Protein AF-A0A7Y3J3X4-F1 (afdb_monomer_lite)

pLDDT: mean 77.95, std 10.87, range [44.31, 89.0]

Foldseek 3Di:
DVLLVVLVVLQVVLVVLVCCVVVPPDPLSVLDLSNLLRHVLSVLQNVQVVCVVVVHAGDPSNVVSLVSSLVSLVVSVVSVVDPPDPDPCVVVSVVRNVSSVVSNCSNVVPVPPD

Sequence (114 aa):
SLATAYVIAAGFVGVVLLALWTLTIHRVAWNNANLLLFNPLAWVLPLSLWRRRRGADPSLAAARVIALQLPAALAAVLVHLLPGTVQQNQPWLLFAIPVWLAIASGLRAGNHST

Secondary structure (DSSP, 8-state):
-HHHHHHHHHHHHHHHHHHHHHH---HHHHT-THHHHS-GGGGGHHHHHHHHHTTPPPPHHHHHHHHHHHHHHHHHHHHHTSTT---TTHHHHHHHHHHHHHHHHHHHTTSS--

Radius of gyration: 15.16 Å; chains: 1; bounding box: 33×24×50 Å

Structure (mmCIF, N/CA/C/O backbone):
data_AF-A0A7Y3J3X4-F1
#
_entry.id   AF-A0A7Y3J3X4-F1
#
loop_
_atom_site.group_PDB
_atom_site.id
_atom_site.type_symbol
_atom_site.label_atom_id
_atom_site.label_alt_id
_atom_site.label_comp_id
_atom_site.label_asym_id
_atom_site.label_entity_id
_atom_site.label_seq_id
_atom_site.pdbx_PDB_ins_code
_atom_site.Cartn_x
_atom_site.Cartn_y
_atom_site.Cartn_z
_atom_site.occupancy
_atom_site.B_iso_or_equiv
_atom_site.auth_seq_id
_atom_site.auth_comp_id
_atom_site.auth_asym_id
_atom_site.auth_atom_id
_atom_site.pdbx_PDB_model_num
ATOM 1 N N . SER A 1 1 ? -3.871 13.199 8.526 1.00 79.88 1 SER A N 1
ATOM 2 C CA . SER A 1 1 ? -2.694 12.481 9.058 1.00 79.88 1 SER A CA 1
ATOM 3 C C . SER A 1 1 ? -1.805 12.066 7.904 1.00 79.88 1 SER A C 1
ATOM 5 O O . SER A 1 1 ? -2.299 11.954 6.783 1.00 79.88 1 SER A O 1
ATOM 7 N N . LEU A 1 2 ? -0.538 11.775 8.192 1.00 83.38 2 LEU A N 1
ATOM 8 C CA . LEU A 1 2 ? 0.432 11.356 7.184 1.00 83.38 2 LEU A CA 1
ATOM 9 C C . LEU A 1 2 ? 0.015 10.059 6.464 1.00 83.38 2 LEU A C 1
ATOM 11 O O . LEU A 1 2 ? 0.062 9.997 5.242 1.00 83.38 2 LEU A O 1
ATOM 15 N N . ALA A 1 3 ? -0.519 9.075 7.199 1.00 81.62 3 ALA A N 1
ATOM 16 C CA . ALA A 1 3 ? -1.011 7.821 6.621 1.00 81.62 3 ALA A CA 1
ATOM 17 C C . ALA A 1 3 ? -2.159 8.029 5.619 1.00 81.62 3 ALA A C 1
ATOM 19 O O . ALA A 1 3 ? -2.164 7.435 4.548 1.00 81.62 3 ALA A O 1
ATOM 20 N N . THR A 1 4 ? -3.130 8.892 5.936 1.00 83.81 4 THR A N 1
ATOM 21 C CA . THR A 1 4 ? -4.248 9.165 5.020 1.00 83.81 4 THR A CA 1
ATOM 22 C C . THR A 1 4 ? -3.762 9.881 3.753 1.00 83.81 4 THR A C 1
ATOM 24 O O . THR A 1 4 ? -4.193 9.519 2.664 1.00 83.81 4 THR A O 1
ATOM 27 N N . ALA A 1 5 ? -2.836 10.840 3.881 1.00 85.50 5 ALA A N 1
ATOM 28 C CA . ALA A 1 5 ? -2.244 11.532 2.734 1.00 85.50 5 ALA A CA 1
ATOM 29 C C . ALA A 1 5 ? -1.448 10.572 1.832 1.00 85.50 5 ALA A C 1
ATOM 31 O O . ALA A 1 5 ? -1.644 10.571 0.619 1.00 85.50 5 ALA A O 1
ATOM 32 N N . TYR A 1 6 ? -0.625 9.703 2.430 1.00 85.31 6 TYR A N 1
ATOM 33 C CA . TYR A 1 6 ? 0.127 8.679 1.704 1.00 85.31 6 TYR A CA 1
ATOM 34 C C . TYR A 1 6 ? -0.790 7.747 0.913 1.00 85.31 6 TYR A C 1
ATOM 36 O O . TYR A 1 6 ? -0.567 7.527 -0.267 1.00 85.31 6 TYR A O 1
ATOM 44 N N . VAL A 1 7 ? -1.846 7.229 1.538 1.00 83.94 7 VAL A N 1
ATOM 45 C CA . VAL A 1 7 ? -2.774 6.280 0.908 1.00 83.94 7 VAL A CA 1
ATOM 46 C C . VAL A 1 7 ? -3.541 6.912 -0.262 1.00 83.94 7 VAL A C 1
ATOM 48 O O . VAL A 1 7 ? -3.778 6.253 -1.274 1.00 83.94 7 VAL A O 1
ATOM 51 N N . ILE A 1 8 ? -3.908 8.192 -0.150 1.00 85.12 8 ILE A N 1
ATOM 52 C CA . ILE A 1 8 ? -4.534 8.939 -1.250 1.00 85.12 8 ILE A CA 1
ATOM 53 C C . ILE A 1 8 ? -3.548 9.086 -2.412 1.00 85.12 8 ILE A C 1
ATOM 55 O O . ILE A 1 8 ? -3.897 8.744 -3.544 1.00 85.12 8 ILE A O 1
ATOM 59 N N . ALA A 1 9 ? -2.319 9.528 -2.124 1.00 84.06 9 ALA A N 1
ATOM 60 C CA . ALA A 1 9 ? -1.262 9.668 -3.121 1.00 84.06 9 ALA A CA 1
ATOM 61 C C . ALA A 1 9 ? -0.913 8.321 -3.775 1.00 84.06 9 ALA A C 1
ATOM 63 O O . ALA A 1 9 ? -0.805 8.245 -4.992 1.00 84.06 9 ALA A O 1
ATOM 64 N N . ALA A 1 10 ? -0.823 7.244 -2.992 1.00 83.38 10 ALA A N 1
ATOM 65 C CA . ALA A 1 10 ? -0.547 5.893 -3.468 1.00 83.38 10 ALA A CA 1
ATOM 66 C C . ALA A 1 10 ? -1.627 5.384 -4.428 1.00 83.38 10 ALA A C 1
ATOM 68 O O . ALA A 1 10 ? -1.302 4.798 -5.458 1.00 83.38 10 ALA A O 1
ATOM 69 N N . GLY A 1 11 ? -2.905 5.640 -4.132 1.00 82.12 11 GLY A N 1
ATOM 70 C CA . GLY A 1 11 ? -3.982 5.294 -5.056 1.00 82.12 11 GLY A CA 1
ATOM 71 C C . GLY A 1 11 ? -3.939 6.128 -6.338 1.00 82.12 11 GLY A C 1
ATOM 72 O O . GLY A 1 11 ? -4.103 5.572 -7.418 1.00 82.12 11 GLY A O 1
ATOM 73 N N . PHE A 1 12 ? -3.623 7.425 -6.248 1.00 85.19 12 PHE A N 1
ATOM 74 C CA . PHE A 1 12 ? -3.481 8.285 -7.427 1.00 85.19 12 PHE A CA 1
ATOM 75 C C . PHE A 1 12 ? -2.311 7.855 -8.323 1.00 85.19 12 PHE A C 1
ATOM 77 O O . PHE A 1 12 ? -2.487 7.676 -9.525 1.00 85.19 12 PHE A O 1
ATOM 84 N N . VAL A 1 13 ? -1.137 7.607 -7.734 1.00 83.06 13 VAL A N 1
ATOM 85 C CA . VAL A 1 13 ? 0.028 7.052 -8.440 1.00 83.06 13 VAL A CA 1
ATOM 86 C C . VAL A 1 13 ? -0.324 5.705 -9.067 1.00 83.06 13 VAL A C 1
ATOM 88 O O . VAL A 1 13 ? 0.020 5.471 -10.220 1.00 83.06 13 VAL A O 1
ATOM 91 N N . GLY A 1 14 ? -1.068 4.851 -8.361 1.00 79.06 14 GLY A N 1
ATOM 92 C CA . GLY A 1 14 ? -1.552 3.584 -8.900 1.00 79.06 14 GLY A CA 1
ATOM 93 C C . GLY A 1 14 ? -2.467 3.746 -10.114 1.00 79.06 14 GLY A C 1
ATOM 94 O O . GLY A 1 14 ? -2.310 3.013 -11.084 1.00 79.06 14 GLY A O 1
ATOM 95 N N . VAL A 1 15 ? -3.380 4.723 -10.109 1.00 81.44 15 VAL A N 1
ATOM 96 C CA . VAL A 1 15 ? -4.234 5.034 -11.270 1.00 81.44 15 VAL A CA 1
ATOM 97 C C . VAL A 1 15 ? -3.400 5.526 -12.448 1.00 81.44 15 VAL A C 1
ATOM 99 O O . VAL A 1 15 ? -3.603 5.055 -13.562 1.00 81.44 15 VAL A O 1
ATOM 102 N N . VAL A 1 16 ? -2.437 6.423 -12.218 1.00 80.12 16 VAL A N 1
ATOM 103 C CA . VAL A 1 16 ? -1.529 6.903 -13.273 1.00 80.12 16 VAL A CA 1
ATOM 104 C C . VAL A 1 16 ? -0.706 5.749 -13.844 1.00 80.12 16 VAL A C 1
ATOM 106 O O . VAL A 1 16 ? -0.603 5.615 -15.059 1.00 80.12 16 VAL A O 1
ATOM 109 N N . LEU A 1 17 ? -0.165 4.878 -12.990 1.00 73.25 17 LEU A N 1
ATOM 110 C CA . LEU A 1 17 ? 0.577 3.695 -13.420 1.00 73.25 17 LEU A CA 1
ATOM 111 C C . LEU A 1 17 ? -0.310 2.713 -14.190 1.00 73.25 17 LEU A C 1
ATOM 113 O O . LEU A 1 17 ? 0.133 2.187 -15.204 1.00 73.25 17 LEU A O 1
ATOM 117 N N . LEU A 1 18 ? -1.556 2.497 -13.764 1.00 75.56 18 LEU A N 1
ATOM 118 C CA . LEU A 1 18 ? -2.515 1.638 -14.461 1.00 75.56 18 LEU A CA 1
ATOM 119 C C . LEU A 1 18 ? -2.924 2.231 -15.816 1.00 75.56 18 LEU A C 1
ATOM 121 O O . LEU A 1 18 ? -3.023 1.503 -16.800 1.00 75.56 18 LEU A O 1
ATOM 125 N N . ALA A 1 19 ? -3.116 3.549 -15.888 1.00 76.19 19 ALA A N 1
ATOM 126 C CA . ALA A 1 19 ? -3.380 4.261 -17.132 1.00 76.19 19 ALA A CA 1
ATOM 127 C C . ALA A 1 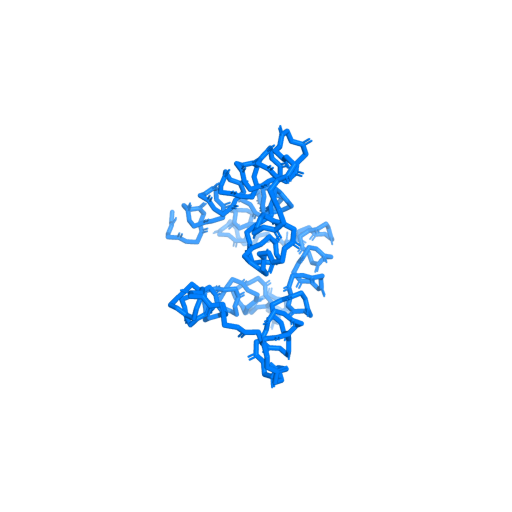19 ? -2.182 4.153 -18.082 1.00 76.19 19 ALA A C 1
ATOM 129 O O . ALA A 1 19 ? -2.357 3.807 -19.241 1.00 76.19 19 ALA A O 1
ATOM 130 N N . LEU A 1 20 ? -0.953 4.347 -17.594 1.00 71.62 20 LEU A N 1
ATOM 131 C CA . LEU A 1 20 ? 0.254 4.133 -18.395 1.00 71.62 20 LEU A CA 1
ATOM 132 C C . LEU A 1 20 ? 0.372 2.672 -18.847 1.00 71.62 20 LEU A C 1
ATOM 134 O O . LEU A 1 20 ? 0.684 2.414 -20.002 1.00 71.62 20 LEU A O 1
ATOM 138 N N . TRP A 1 21 ? 0.076 1.713 -17.974 1.00 67.62 21 TRP A N 1
ATOM 139 C CA . TRP A 1 21 ? 0.138 0.286 -18.288 1.00 67.62 21 TRP A CA 1
ATOM 140 C C . TRP A 1 21 ? -0.877 -0.133 -19.363 1.00 67.62 21 TRP A C 1
ATOM 142 O O . TRP A 1 21 ? -0.551 -0.955 -20.217 1.00 67.62 21 TRP A O 1
ATOM 152 N N . THR A 1 22 ? -2.090 0.436 -19.330 1.00 65.81 22 THR A N 1
ATOM 153 C CA . THR A 1 22 ? -3.193 0.104 -20.254 1.00 65.81 22 THR A CA 1
ATOM 154 C C . THR A 1 22 ? -3.164 0.912 -21.551 1.00 65.81 22 THR A C 1
ATOM 156 O O . THR A 1 22 ? -3.525 0.386 -22.600 1.00 65.81 22 THR A O 1
ATOM 159 N N . LEU A 1 23 ? -2.739 2.176 -21.497 1.00 65.94 23 LEU A N 1
ATOM 160 C CA . LEU A 1 23 ? -2.771 3.105 -22.630 1.00 65.94 23 LEU A CA 1
ATOM 161 C C . LEU A 1 23 ? -1.431 3.216 -23.363 1.00 65.94 23 LEU A C 1
ATOM 163 O O . LEU A 1 23 ? -1.394 3.781 -24.454 1.00 65.94 23 LEU A O 1
ATOM 167 N N . THR A 1 24 ? -0.330 2.695 -22.808 1.00 60.50 24 THR A N 1
ATOM 168 C CA . THR A 1 24 ? 0.978 2.721 -23.480 1.00 60.50 24 THR A CA 1
ATOM 169 C C . THR A 1 24 ? 1.475 1.310 -23.786 1.00 60.50 24 THR A C 1
ATOM 171 O O . THR A 1 24 ? 1.526 0.442 -22.920 1.00 60.50 24 THR A O 1
ATOM 174 N N . ILE A 1 25 ? 1.918 1.080 -25.028 1.00 54.69 25 ILE A N 1
ATOM 175 C CA . ILE A 1 25 ? 2.533 -0.184 -25.490 1.00 54.69 25 ILE A CA 1
ATOM 176 C C . ILE A 1 25 ? 4.017 -0.247 -25.040 1.00 54.69 25 ILE A C 1
ATOM 178 O O . ILE A 1 25 ? 4.880 -0.863 -25.664 1.00 54.69 25 ILE A O 1
ATOM 182 N N . HIS A 1 26 ? 4.378 0.455 -23.963 1.00 57.41 26 HIS A N 1
ATOM 183 C CA . HIS A 1 26 ? 5.753 0.530 -23.487 1.00 57.41 26 HIS A CA 1
ATOM 184 C C . HIS A 1 26 ? 6.047 -0.597 -22.498 1.00 57.41 26 HIS A C 1
ATOM 186 O O . HIS A 1 26 ? 5.578 -0.608 -21.363 1.00 57.41 26 HIS A O 1
ATOM 192 N N . ARG A 1 27 ? 6.932 -1.511 -22.912 1.00 53.09 27 ARG A N 1
ATOM 193 C CA . ARG A 1 27 ? 7.467 -2.636 -22.120 1.00 53.09 27 ARG A CA 1
ATOM 194 C C . ARG A 1 27 ? 7.978 -2.228 -20.725 1.00 53.09 27 ARG A C 1
ATOM 196 O O . ARG A 1 27 ? 7.950 -3.032 -19.799 1.00 53.09 27 ARG A O 1
ATOM 203 N N . VAL A 1 28 ? 8.417 -0.974 -20.571 1.00 52.81 28 VAL A N 1
ATOM 204 C CA . VAL A 1 28 ? 8.893 -0.387 -19.305 1.00 52.81 28 VAL A CA 1
ATOM 205 C C . VAL A 1 28 ? 7.757 -0.206 -18.286 1.00 52.81 28 VAL A C 1
ATOM 207 O O . VAL A 1 28 ? 7.983 -0.389 -17.093 1.00 52.81 28 VAL A O 1
ATOM 210 N N . ALA A 1 29 ? 6.529 0.083 -18.731 1.00 52.47 29 ALA A N 1
ATOM 211 C CA . ALA A 1 29 ? 5.363 0.178 -17.852 1.00 52.47 29 ALA A CA 1
ATOM 212 C C . ALA A 1 29 ? 4.938 -1.203 -17.325 1.00 52.47 29 ALA A C 1
ATOM 214 O O . ALA A 1 29 ? 4.540 -1.326 -16.169 1.00 52.47 29 ALA A O 1
ATOM 215 N N . TRP A 1 30 ? 5.083 -2.254 -18.141 1.00 50.41 30 TRP A N 1
ATOM 216 C CA . TRP A 1 30 ? 4.688 -3.619 -17.774 1.00 50.41 30 TRP A CA 1
ATOM 217 C C . TRP A 1 30 ? 5.596 -4.276 -16.743 1.00 50.41 30 TRP A C 1
ATOM 219 O O . TRP A 1 30 ? 5.117 -5.069 -15.939 1.00 50.41 30 TRP A O 1
ATOM 229 N N . ASN A 1 31 ? 6.880 -3.919 -16.720 1.00 60.06 31 ASN A N 1
ATOM 230 C CA . ASN A 1 31 ? 7.807 -4.444 -15.723 1.00 60.06 31 ASN A CA 1
ATOM 231 C C . ASN A 1 31 ? 7.850 -3.594 -14.442 1.00 60.06 31 ASN A C 1
ATOM 233 O O . ASN A 1 31 ? 8.667 -3.851 -13.567 1.00 60.06 31 ASN A O 1
ATOM 237 N N . ASN A 1 32 ? 7.034 -2.543 -14.317 1.00 69.12 32 ASN A N 1
ATOM 238 C CA . ASN A 1 32 ? 7.155 -1.627 -13.192 1.00 69.12 32 ASN A CA 1
ATOM 239 C C . ASN A 1 32 ? 6.511 -2.201 -11.920 1.00 69.12 32 ASN A C 1
ATOM 241 O O . ASN A 1 32 ? 5.307 -2.059 -11.692 1.00 69.12 32 ASN A O 1
ATOM 245 N N . ALA A 1 33 ? 7.335 -2.783 -11.044 1.00 71.56 33 ALA A N 1
ATOM 246 C CA . ALA A 1 33 ? 6.895 -3.313 -9.753 1.00 71.56 33 ALA A CA 1
ATOM 247 C C . ALA A 1 33 ? 6.286 -2.241 -8.823 1.00 71.56 33 ALA A C 1
ATOM 249 O O . ALA A 1 33 ? 5.635 -2.586 -7.838 1.00 71.56 33 ALA A O 1
ATOM 250 N N . ASN A 1 34 ? 6.400 -0.945 -9.149 1.00 74.38 34 ASN A N 1
ATOM 251 C CA . ASN A 1 34 ? 5.718 0.121 -8.411 1.00 74.38 34 ASN A CA 1
ATOM 252 C C . ASN A 1 34 ? 4.193 -0.028 -8.420 1.00 74.38 34 ASN A C 1
ATOM 254 O O . ASN A 1 34 ? 3.553 0.469 -7.502 1.00 74.38 34 ASN A O 1
ATOM 258 N N . LEU A 1 35 ? 3.607 -0.738 -9.389 1.00 74.12 35 LEU A N 1
ATOM 259 C CA . LEU A 1 35 ? 2.165 -1.013 -9.424 1.00 74.12 35 LEU A CA 1
ATOM 260 C C . LEU A 1 35 ? 1.720 -1.940 -8.272 1.00 74.12 35 LEU A C 1
ATOM 262 O O . LEU A 1 35 ? 0.582 -1.870 -7.813 1.00 74.12 35 LEU A O 1
ATOM 266 N N . LEU A 1 36 ? 2.638 -2.767 -7.754 1.00 76.12 36 LEU A N 1
ATOM 267 C CA . LEU A 1 36 ? 2.416 -3.581 -6.554 1.00 76.12 36 LEU A CA 1
ATOM 268 C C . LEU A 1 36 ? 2.481 -2.739 -5.273 1.00 76.12 36 LEU A C 1
ATOM 270 O O . LEU A 1 36 ? 1.840 -3.082 -4.285 1.00 76.12 36 LEU A O 1
ATOM 274 N N . LEU A 1 37 ? 3.235 -1.635 -5.284 1.00 77.62 37 LEU A N 1
ATOM 275 C CA . LEU A 1 37 ? 3.406 -0.732 -4.139 1.00 77.62 37 LEU A CA 1
ATOM 276 C C . LEU A 1 37 ? 2.363 0.390 -4.098 1.00 77.62 37 LEU A C 1
ATOM 278 O O . LEU A 1 37 ? 1.974 0.827 -3.015 1.00 77.62 37 LEU A O 1
ATOM 282 N N . PHE A 1 38 ? 1.918 0.847 -5.267 1.00 81.06 38 PHE A N 1
ATOM 283 C CA . PHE A 1 38 ? 0.979 1.942 -5.463 1.00 81.06 38 PHE A CA 1
ATOM 284 C C . PHE A 1 38 ? -0.176 1.446 -6.330 1.00 81.06 38 PHE A C 1
ATOM 286 O O . PHE A 1 38 ? -0.030 1.241 -7.533 1.00 81.06 38 PHE A O 1
ATOM 293 N N . ASN A 1 39 ? -1.330 1.235 -5.701 1.00 80.94 39 ASN A N 1
ATOM 294 C CA . ASN A 1 39 ? -2.512 0.656 -6.330 1.00 80.94 39 ASN A CA 1
ATOM 295 C C . ASN A 1 39 ? -3.765 1.425 -5.865 1.00 80.94 39 ASN A C 1
ATOM 297 O O . ASN A 1 39 ? -3.842 1.765 -4.679 1.00 80.94 39 ASN A O 1
ATOM 301 N N . PRO A 1 40 ? -4.766 1.677 -6.737 1.00 80.31 40 PRO A N 1
ATOM 302 C CA . PRO A 1 40 ? -6.057 2.262 -6.350 1.00 80.31 40 PRO A CA 1
ATOM 303 C C . PRO A 1 40 ? -6.752 1.572 -5.164 1.00 80.31 40 PRO A C 1
ATOM 305 O O . PRO A 1 40 ? -7.503 2.227 -4.443 1.00 80.31 40 PRO A O 1
ATOM 308 N N . LEU A 1 41 ? -6.466 0.292 -4.888 1.00 81.38 41 LEU A N 1
ATOM 309 C CA . LEU A 1 41 ? -6.943 -0.412 -3.687 1.00 81.38 41 LEU A CA 1
ATOM 310 C C . LEU A 1 41 ? -6.585 0.307 -2.376 1.00 81.38 41 LEU A C 1
ATOM 312 O O . LEU A 1 41 ? -7.301 0.165 -1.382 1.00 81.38 41 LEU A O 1
ATOM 316 N N . ALA A 1 42 ? -5.529 1.126 -2.375 1.00 82.69 42 ALA A N 1
ATOM 317 C CA . ALA A 1 42 ? -5.172 1.980 -1.252 1.00 82.69 42 ALA A CA 1
ATOM 318 C C . ALA A 1 42 ? -6.366 2.842 -0.797 1.00 82.69 42 ALA A C 1
ATOM 320 O O . ALA A 1 42 ? -6.594 2.974 0.402 1.00 82.69 42 ALA A O 1
ATOM 321 N N . TRP A 1 43 ? -7.213 3.334 -1.708 1.00 86.81 43 TRP A N 1
ATOM 322 C CA . TRP A 1 43 ? -8.365 4.188 -1.385 1.00 86.81 43 TRP A CA 1
ATOM 323 C C . TRP A 1 43 ? -9.464 3.526 -0.536 1.00 86.81 43 TRP A C 1
ATOM 325 O O . TRP A 1 43 ? -10.364 4.218 -0.067 1.00 86.81 43 TRP A O 1
ATOM 335 N N . VAL A 1 44 ? -9.375 2.225 -0.249 1.00 86.56 44 VAL A N 1
ATOM 336 C CA . VAL A 1 44 ? -10.239 1.538 0.733 1.00 86.56 44 VAL A CA 1
ATOM 337 C C . VAL A 1 44 ? -9.827 1.854 2.183 1.00 86.56 44 VAL A C 1
ATOM 339 O O . VAL A 1 44 ? -10.642 1.835 3.111 1.00 86.56 44 VAL A O 1
ATOM 342 N N . LEU A 1 45 ? -8.553 2.170 2.412 1.00 85.06 45 LEU A N 1
ATOM 343 C CA . LEU A 1 45 ? -7.970 2.356 3.742 1.00 85.06 45 LEU A CA 1
ATOM 344 C C . LEU A 1 45 ? -8.274 3.700 4.439 1.00 85.06 45 LEU A C 1
ATOM 346 O O . LEU A 1 45 ? -8.326 3.685 5.672 1.00 85.06 45 LEU A O 1
ATOM 350 N N . PRO A 1 46 ? -8.518 4.848 3.762 1.00 86.75 46 PRO A N 1
ATOM 351 C CA . PRO A 1 46 ? -8.789 6.129 4.419 1.00 86.75 46 PRO A CA 1
ATOM 352 C C . PRO A 1 46 ? -9.956 6.067 5.406 1.00 86.75 46 PRO A C 1
ATOM 354 O O . PRO A 1 46 ? -9.833 6.571 6.523 1.00 86.75 46 PRO A O 1
ATOM 357 N N . LEU A 1 47 ? -11.053 5.397 5.034 1.00 85.56 47 LEU A N 1
ATOM 358 C CA . LEU A 1 47 ? -12.230 5.260 5.893 1.00 85.56 47 LEU A CA 1
ATOM 359 C C . LEU A 1 47 ? -11.922 4.428 7.144 1.00 85.56 47 LEU A C 1
ATOM 361 O O . LEU A 1 47 ? -12.326 4.796 8.245 1.00 85.56 47 LEU A O 1
ATOM 365 N N . SER A 1 48 ? -11.164 3.340 7.001 1.00 86.31 48 SER A N 1
ATOM 366 C CA . SER A 1 48 ? -10.790 2.486 8.137 1.00 86.31 48 SER A CA 1
ATOM 367 C C . SER A 1 48 ? -9.758 3.158 9.047 1.00 86.31 48 SER A C 1
ATOM 369 O O . SER A 1 48 ? -9.860 3.054 10.264 1.00 86.31 48 SER A O 1
ATOM 371 N N . LEU A 1 49 ? -8.825 3.934 8.486 1.00 85.19 49 LEU A N 1
ATOM 372 C CA . LEU A 1 49 ? -7.896 4.772 9.252 1.00 85.19 49 LEU A CA 1
ATOM 373 C C . LEU A 1 49 ? -8.620 5.876 10.031 1.00 85.19 49 LEU A C 1
ATOM 375 O O . LEU A 1 49 ? -8.200 6.228 11.133 1.00 85.19 49 LEU A O 1
ATOM 379 N N . TRP A 1 50 ? -9.686 6.444 9.465 1.00 86.19 50 TRP A N 1
ATOM 380 C CA . TRP A 1 50 ? -10.521 7.425 10.152 1.00 86.19 50 TRP A CA 1
ATOM 381 C C . TRP A 1 50 ? -11.342 6.787 11.280 1.00 86.19 50 TRP A C 1
ATOM 383 O O . TRP A 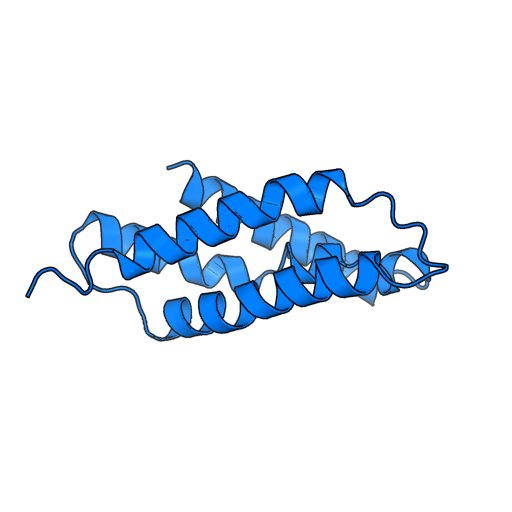1 50 ? -11.303 7.290 12.402 1.00 86.19 50 TRP A O 1
ATOM 393 N N . ARG A 1 51 ? -12.002 5.646 11.020 1.00 83.94 51 ARG A N 1
ATOM 394 C CA . ARG A 1 51 ? -12.727 4.860 12.040 1.00 83.94 51 ARG A CA 1
ATOM 395 C C . ARG A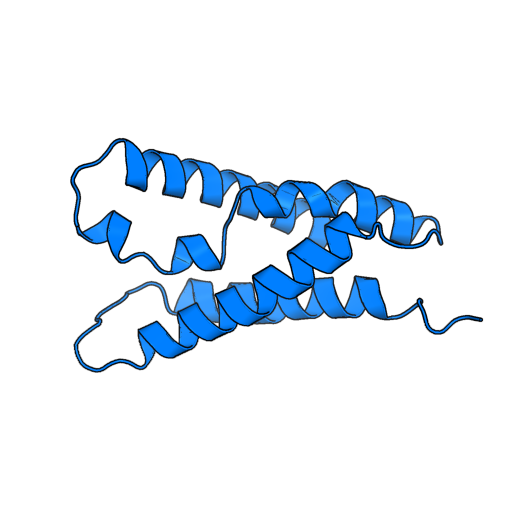 1 51 ? -11.822 4.488 13.211 1.00 83.94 51 ARG A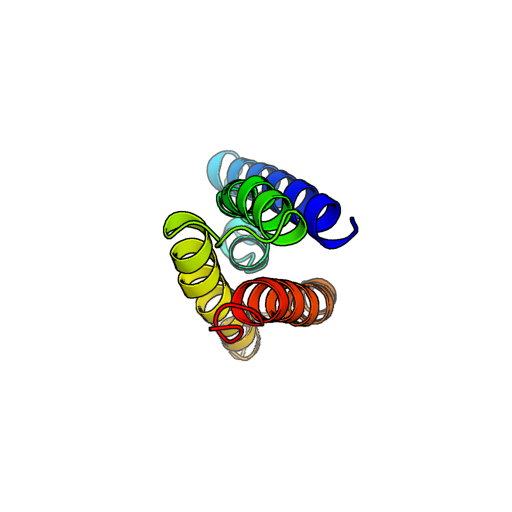 C 1
ATOM 397 O O . ARG A 1 51 ? -12.181 4.727 14.358 1.00 83.94 51 ARG A O 1
ATOM 404 N N . ARG A 1 52 ? -10.603 4.034 12.914 1.00 82.62 52 ARG A N 1
ATOM 405 C CA . ARG A 1 52 ? -9.607 3.671 13.922 1.00 82.62 52 ARG A CA 1
ATOM 406 C C . ARG A 1 52 ? -9.246 4.827 14.853 1.00 82.62 52 ARG A C 1
ATOM 408 O O . ARG A 1 52 ? -9.142 4.632 16.057 1.00 82.62 52 ARG A O 1
ATOM 415 N N . ARG A 1 53 ? -9.109 6.051 14.329 1.00 82.62 53 ARG A N 1
ATOM 416 C CA . ARG A 1 53 ? -8.869 7.241 15.172 1.00 82.62 53 ARG A CA 1
ATOM 417 C C . ARG A 1 53 ? -10.034 7.581 16.089 1.00 82.62 53 ARG A C 1
ATOM 419 O O . ARG A 1 53 ? -9.824 8.242 17.095 1.00 82.62 53 ARG A O 1
ATOM 426 N N . ARG A 1 54 ? -11.245 7.158 15.732 1.00 86.06 54 ARG A N 1
ATOM 427 C CA . ARG A 1 54 ? -12.444 7.305 16.561 1.00 86.06 54 ARG A CA 1
ATOM 428 C C . ARG A 1 54 ? -12.638 6.136 17.534 1.00 86.06 54 ARG A C 1
ATOM 430 O O . ARG A 1 54 ? -13.688 6.061 18.155 1.00 86.06 54 ARG A O 1
ATOM 437 N N . GLY A 1 55 ? -11.658 5.234 17.652 1.00 82.69 55 GLY A N 1
ATOM 438 C CA . GLY A 1 55 ? -11.736 4.055 18.517 1.00 82.69 55 GLY A CA 1
ATOM 439 C C . GLY A 1 55 ? -12.596 2.920 17.956 1.00 82.69 55 GLY A C 1
ATOM 440 O O . GLY A 1 55 ? -12.893 1.983 18.681 1.00 82.69 55 GLY A O 1
ATOM 441 N N . ALA A 1 56 ? -12.999 2.993 16.684 1.00 83.25 56 ALA A N 1
ATOM 442 C CA . ALA A 1 56 ? -13.791 1.952 16.039 1.00 83.25 56 ALA A CA 1
ATOM 443 C C . ALA A 1 56 ? -12.909 0.950 15.282 1.00 83.25 56 ALA A C 1
ATOM 445 O O . ALA A 1 56 ? -11.835 1.295 14.773 1.00 83.25 56 ALA A O 1
ATOM 446 N N . ASP A 1 57 ? -13.407 -0.276 15.151 1.00 83.50 57 ASP A N 1
ATOM 447 C CA . ASP A 1 57 ? -12.684 -1.344 14.476 1.00 83.50 57 ASP A CA 1
ATOM 448 C C . ASP A 1 57 ? -12.504 -1.088 12.970 1.00 83.50 57 ASP A C 1
ATOM 450 O O . ASP A 1 57 ? -13.375 -0.514 12.293 1.00 83.50 57 ASP A O 1
ATOM 454 N N . PRO A 1 58 ? -11.356 -1.502 12.405 1.00 81.56 58 PRO A N 1
ATOM 455 C CA . PRO A 1 58 ? -11.129 -1.439 10.972 1.00 81.56 58 PRO A CA 1
ATOM 456 C C . PRO A 1 58 ? -12.064 -2.396 10.220 1.00 81.56 58 PRO A C 1
ATOM 458 O O . PRO A 1 58 ? -12.408 -3.477 10.688 1.00 81.56 58 PRO A O 1
ATOM 461 N N . SER A 1 59 ? -12.464 -2.012 9.005 1.00 86.88 59 SER A N 1
ATOM 462 C CA . SER A 1 59 ? -13.332 -2.862 8.181 1.00 86.88 59 SER A CA 1
ATOM 463 C C . SER A 1 59 ? -12.615 -4.128 7.691 1.00 86.88 59 SER A C 1
ATOM 465 O O . SER A 1 59 ? -11.413 -4.107 7.412 1.00 86.88 59 SER A O 1
ATOM 467 N N . LEU A 1 60 ? -13.373 -5.209 7.467 1.00 86.88 60 LEU A N 1
ATOM 468 C CA . LEU A 1 60 ? -12.858 -6.442 6.852 1.00 86.88 60 LEU A CA 1
ATOM 469 C C . LEU A 1 60 ? -12.223 -6.178 5.474 1.00 86.88 60 LEU A C 1
ATOM 471 O O . LEU A 1 60 ? -11.228 -6.803 5.115 1.00 86.88 60 LEU A O 1
ATOM 475 N N . ALA A 1 61 ? -12.763 -5.218 4.717 1.00 87.31 61 ALA A N 1
ATOM 476 C CA . ALA A 1 61 ? -12.202 -4.793 3.437 1.00 87.31 61 ALA A CA 1
ATOM 477 C C . ALA A 1 61 ? -10.786 -4.215 3.596 1.00 87.31 61 ALA A C 1
ATOM 479 O O . ALA A 1 61 ? -9.885 -4.597 2.856 1.00 87.31 61 ALA A O 1
ATOM 480 N N . ALA A 1 62 ? -10.556 -3.363 4.599 1.00 86.44 62 ALA A N 1
ATOM 481 C CA . ALA A 1 62 ? -9.222 -2.837 4.881 1.00 86.44 62 ALA A CA 1
ATOM 482 C C . ALA A 1 62 ? -8.247 -3.931 5.334 1.00 86.44 62 ALA A C 1
ATOM 484 O O . ALA A 1 62 ? -7.099 -3.937 4.895 1.00 86.44 62 ALA A O 1
ATOM 485 N N . ALA A 1 63 ? -8.706 -4.885 6.150 1.00 86.56 63 ALA A N 1
ATOM 486 C CA . ALA A 1 63 ? -7.891 -6.034 6.539 1.00 86.56 63 ALA A CA 1
ATOM 487 C C . ALA A 1 63 ? -7.460 -6.866 5.317 1.00 86.56 63 ALA A C 1
ATOM 489 O O . ALA A 1 63 ? -6.285 -7.208 5.194 1.00 86.56 63 ALA A O 1
ATOM 490 N N . ARG A 1 64 ? -8.381 -7.122 4.375 1.00 88.75 64 ARG A N 1
ATOM 491 C CA . ARG A 1 64 ? -8.089 -7.816 3.107 1.00 88.75 64 ARG A CA 1
ATOM 492 C C . ARG A 1 64 ? -7.105 -7.041 2.235 1.00 88.75 64 ARG A C 1
ATOM 494 O O . ARG A 1 64 ? -6.165 -7.638 1.725 1.00 88.75 64 ARG A O 1
ATOM 501 N N . VAL A 1 65 ? -7.279 -5.725 2.098 1.00 88.31 65 VAL A N 1
ATOM 502 C CA . VAL A 1 65 ? -6.354 -4.883 1.321 1.00 88.31 65 VAL A CA 1
ATOM 503 C C . VAL A 1 65 ? -4.948 -4.943 1.907 1.00 88.31 65 VAL A C 1
ATOM 505 O O . VAL A 1 65 ? -4.008 -5.186 1.165 1.00 88.31 65 VAL A O 1
ATOM 508 N N . ILE A 1 66 ? -4.784 -4.821 3.227 1.00 88.12 66 ILE A N 1
ATOM 509 C CA . ILE A 1 66 ? -3.466 -4.961 3.869 1.00 88.12 66 ILE A CA 1
ATOM 510 C C . ILE A 1 66 ? -2.893 -6.374 3.687 1.00 88.12 66 ILE A C 1
ATOM 512 O O . ILE A 1 66 ? -1.701 -6.518 3.416 1.00 88.12 66 ILE A O 1
ATOM 516 N N . ALA A 1 67 ? -3.726 -7.412 3.800 1.00 87.69 67 ALA A N 1
ATOM 517 C CA . ALA A 1 67 ? -3.308 -8.798 3.598 1.00 87.69 67 ALA A CA 1
ATOM 518 C C . ALA A 1 67 ? -2.845 -9.088 2.161 1.00 87.69 67 ALA A C 1
ATOM 520 O O . ALA A 1 67 ? -1.994 -9.949 1.981 1.00 87.69 67 ALA A O 1
ATOM 521 N N . LEU A 1 68 ? -3.361 -8.366 1.161 1.00 87.94 68 LEU A N 1
ATOM 522 C CA . LEU A 1 68 ? -2.894 -8.428 -0.229 1.00 87.94 68 LEU A CA 1
ATOM 523 C C . LEU A 1 68 ? -1.671 -7.532 -0.470 1.00 87.94 68 LEU A C 1
ATOM 525 O O . LEU A 1 68 ? -0.746 -7.912 -1.184 1.00 87.94 68 LEU A O 1
ATOM 529 N N . GLN A 1 69 ? -1.642 -6.352 0.148 1.00 87.19 69 GLN A N 1
ATOM 530 C CA . GLN A 1 69 ? -0.619 -5.336 -0.082 1.00 87.19 69 GLN A CA 1
ATOM 531 C C . GLN A 1 69 ? 0.760 -5.747 0.451 1.00 87.19 69 GLN A C 1
ATOM 533 O O . GLN A 1 69 ? 1.773 -5.465 -0.183 1.00 87.19 69 GLN A O 1
ATOM 538 N N . LEU A 1 70 ? 0.821 -6.433 1.597 1.00 87.38 70 LEU A N 1
ATOM 539 C CA . LEU A 1 70 ? 2.082 -6.917 2.173 1.00 87.38 70 LEU A CA 1
ATOM 540 C C . LEU A 1 70 ? 2.795 -7.964 1.291 1.00 87.38 70 LEU A C 1
ATOM 542 O O . LEU A 1 70 ? 3.970 -7.756 0.983 1.00 87.38 70 LEU A O 1
ATOM 546 N N . PRO A 1 71 ? 2.140 -9.052 0.838 1.00 86.50 71 PRO A N 1
ATOM 547 C CA . PRO A 1 71 ? 2.764 -9.986 -0.093 1.00 86.50 71 PRO A CA 1
ATOM 548 C C . PRO A 1 71 ? 3.048 -9.351 -1.459 1.00 86.50 71 PRO A C 1
ATOM 550 O O . PRO A 1 71 ? 4.052 -9.703 -2.067 1.00 86.50 71 PRO A O 1
ATOM 553 N N . ALA A 1 72 ? 2.253 -8.377 -1.920 1.00 85.38 72 ALA A N 1
ATOM 554 C CA . ALA A 1 72 ? 2.568 -7.618 -3.133 1.00 85.38 72 ALA A CA 1
ATOM 555 C C . ALA A 1 72 ? 3.867 -6.800 -2.987 1.00 85.38 72 ALA A C 1
ATOM 557 O O . ALA A 1 72 ? 4.718 -6.828 -3.875 1.00 85.38 72 ALA A O 1
ATOM 558 N N . ALA A 1 73 ? 4.065 -6.129 -1.848 1.00 83.94 73 ALA A N 1
ATOM 559 C CA . ALA A 1 73 ? 5.307 -5.419 -1.549 1.00 83.94 73 ALA A CA 1
ATOM 560 C C . ALA A 1 73 ? 6.508 -6.375 -1.441 1.00 83.94 73 ALA A C 1
ATOM 562 O O . ALA A 1 73 ? 7.584 -6.068 -1.952 1.00 83.94 73 ALA A O 1
ATOM 563 N N . LEU A 1 74 ? 6.323 -7.556 -0.841 1.00 84.50 74 LEU A N 1
ATOM 564 C CA . LEU A 1 74 ? 7.354 -8.595 -0.796 1.00 84.50 74 LEU A CA 1
ATOM 565 C C . LEU A 1 74 ? 7.690 -9.121 -2.199 1.00 84.50 74 LEU A C 1
ATOM 567 O O . LEU A 1 74 ? 8.862 -9.244 -2.541 1.00 84.50 74 LEU A O 1
ATOM 571 N N . ALA A 1 75 ? 6.683 -9.381 -3.033 1.00 83.44 75 ALA A N 1
ATOM 572 C CA . ALA A 1 75 ? 6.878 -9.798 -4.418 1.00 83.44 75 ALA A CA 1
ATOM 573 C C . ALA A 1 75 ? 7.649 -8.742 -5.222 1.00 83.44 75 ALA A C 1
ATOM 575 O O . ALA A 1 75 ? 8.537 -9.099 -5.990 1.00 83.44 75 ALA A O 1
ATOM 576 N N . ALA A 1 76 ? 7.383 -7.450 -4.999 1.00 81.94 76 ALA A N 1
ATOM 577 C CA . ALA A 1 76 ? 8.142 -6.367 -5.621 1.00 81.94 76 ALA A CA 1
ATOM 578 C C . ALA A 1 76 ? 9.637 -6.405 -5.242 1.00 81.94 76 ALA A C 1
ATOM 580 O O . ALA A 1 76 ? 10.485 -6.202 -6.107 1.00 81.94 76 ALA A O 1
ATOM 581 N N . VAL A 1 77 ? 9.972 -6.736 -3.987 1.00 80.50 77 VAL A N 1
ATOM 582 C CA . VAL A 1 77 ? 11.367 -6.963 -3.559 1.00 80.50 77 VAL A CA 1
ATOM 583 C C . VAL A 1 77 ? 11.961 -8.197 -4.240 1.00 80.50 77 VAL A C 1
ATOM 585 O O . VAL A 1 77 ? 13.073 -8.131 -4.751 1.00 80.50 77 VAL A O 1
ATOM 588 N N . LEU A 1 78 ? 11.233 -9.317 -4.274 1.00 82.00 78 LEU A N 1
ATOM 589 C CA . LEU A 1 78 ? 11.717 -10.568 -4.871 1.00 82.00 78 LEU A CA 1
ATOM 590 C C . LEU A 1 78 ? 11.993 -10.432 -6.372 1.00 82.00 78 LEU A C 1
ATOM 592 O O . LEU A 1 78 ? 13.003 -10.935 -6.855 1.00 82.00 78 LEU A O 1
ATOM 596 N N . VAL A 1 79 ? 11.133 -9.715 -7.099 1.00 77.94 79 VAL A N 1
ATOM 597 C CA . VAL A 1 79 ? 11.352 -9.396 -8.517 1.00 77.94 79 VAL A CA 1
ATOM 598 C C . VAL A 1 79 ? 12.610 -8.550 -8.694 1.00 77.94 79 VAL A C 1
ATOM 600 O O . VAL A 1 79 ? 13.343 -8.759 -9.651 1.00 77.94 79 VAL A O 1
ATOM 603 N N . HIS A 1 80 ? 12.900 -7.640 -7.761 1.00 74.25 80 HIS A N 1
ATOM 604 C CA . HIS A 1 80 ? 14.109 -6.816 -7.807 1.00 74.25 80 HIS A CA 1
ATOM 605 C C . HIS A 1 80 ? 15.401 -7.612 -7.554 1.00 74.25 80 HIS A C 1
ATOM 607 O O . HIS A 1 80 ? 16.478 -7.203 -7.980 1.00 74.25 80 HIS A O 1
ATOM 613 N N . LEU A 1 81 ? 15.302 -8.758 -6.875 1.00 73.94 81 LEU A N 1
ATOM 614 C CA . LEU A 1 81 ? 16.427 -9.663 -6.621 1.00 73.94 81 LEU A CA 1
ATOM 615 C C . LEU A 1 81 ? 16.726 -10.600 -7.804 1.00 73.94 81 LEU A C 1
ATOM 617 O O . LEU A 1 81 ? 17.731 -11.313 -7.770 1.00 73.94 81 LEU A O 1
ATOM 621 N N . LEU A 1 82 ? 15.883 -10.620 -8.844 1.00 74.12 82 LEU A N 1
ATOM 622 C CA . LEU A 1 82 ? 16.093 -11.471 -10.011 1.00 74.12 82 LEU A CA 1
ATOM 623 C C . LEU A 1 82 ? 17.248 -10.931 -10.882 1.00 74.12 82 LEU A C 1
ATOM 625 O O . LEU A 1 82 ? 17.258 -9.755 -11.258 1.00 74.12 82 LEU A O 1
ATOM 629 N N . PRO A 1 83 ? 18.230 -11.770 -11.256 1.00 62.38 83 PRO A N 1
ATOM 630 C CA . PRO A 1 83 ? 19.328 -11.335 -12.108 1.00 62.38 83 PRO A CA 1
ATOM 631 C C . PRO A 1 83 ? 18.804 -10.900 -13.487 1.00 6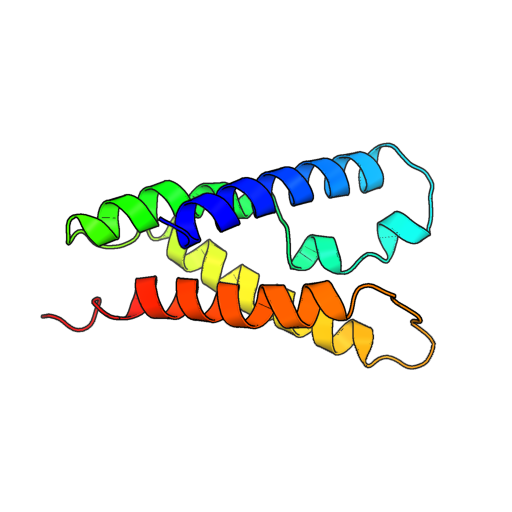2.38 83 PRO A C 1
ATOM 633 O O . PRO A 1 83 ? 18.040 -11.616 -14.130 1.00 62.38 83 PRO A O 1
ATOM 636 N N . GLY A 1 84 ? 19.219 -9.714 -13.942 1.00 65.25 84 GLY A N 1
ATOM 637 C CA . GLY A 1 84 ? 18.822 -9.139 -15.236 1.00 65.25 84 GLY A CA 1
ATOM 638 C C . GLY A 1 84 ? 17.723 -8.071 -15.174 1.00 65.25 84 GLY A C 1
ATOM 639 O O . GLY A 1 84 ? 17.467 -7.414 -16.183 1.00 65.25 84 GLY A O 1
ATOM 640 N N . THR A 1 85 ? 17.108 -7.819 -14.013 1.00 61.78 85 THR A N 1
ATOM 641 C CA . THR A 1 85 ? 16.149 -6.715 -13.847 1.00 61.78 85 THR A CA 1
ATOM 642 C C . THR A 1 85 ? 16.837 -5.452 -13.325 1.00 61.78 85 THR A C 1
ATOM 644 O O . THR A 1 85 ? 16.964 -5.247 -12.121 1.00 61.78 85 THR A O 1
ATOM 647 N N . VAL A 1 86 ? 17.256 -4.552 -14.220 1.00 58.97 86 VAL A N 1
ATOM 648 C CA . VAL A 1 86 ? 17.712 -3.203 -13.829 1.00 58.97 86 VAL A CA 1
ATOM 649 C C . VAL A 1 86 ? 16.488 -2.308 -13.620 1.00 58.97 86 VAL A C 1
ATOM 651 O O . VAL A 1 86 ? 16.129 -1.512 -14.485 1.00 58.97 86 VAL A O 1
ATOM 654 N N . GLN A 1 87 ? 15.792 -2.459 -12.490 1.00 65.00 87 GLN A N 1
ATOM 655 C CA . GLN A 1 87 ? 14.743 -1.509 -12.110 1.00 65.00 87 GLN A CA 1
ATOM 656 C C . GLN A 1 87 ? 15.335 -0.362 -11.273 1.00 65.00 87 GLN A C 1
ATOM 658 O O . GLN A 1 87 ? 15.986 -0.558 -10.249 1.00 65.00 87 GLN A O 1
ATOM 663 N N . GLN A 1 88 ? 15.097 0.877 -11.701 1.00 70.88 88 GLN A N 1
ATOM 664 C CA . GLN A 1 88 ? 15.517 2.095 -10.985 1.00 70.88 88 GLN A CA 1
ATOM 665 C C . GLN A 1 88 ? 14.551 2.470 -9.842 1.00 70.88 88 GLN A C 1
ATOM 667 O O . GLN A 1 88 ? 14.594 3.568 -9.296 1.00 70.88 88 GLN A O 1
ATOM 672 N N . ASN A 1 89 ? 13.634 1.573 -9.478 1.00 73.50 89 ASN A N 1
ATOM 673 C CA . ASN A 1 89 ? 12.578 1.820 -8.500 1.00 73.50 89 ASN A CA 1
ATOM 674 C C . ASN A 1 89 ? 12.971 1.513 -7.043 1.00 73.50 89 ASN A C 1
ATOM 676 O O . ASN A 1 89 ? 12.129 1.601 -6.149 1.00 73.50 89 ASN A O 1
ATOM 680 N N . GLN A 1 90 ? 14.246 1.218 -6.788 1.00 73.81 90 GLN A N 1
ATOM 681 C CA . GLN A 1 90 ? 14.789 0.926 -5.456 1.00 73.81 90 GLN A CA 1
ATOM 682 C C . GLN A 1 90 ? 14.440 1.986 -4.394 1.00 73.81 90 GLN A C 1
ATOM 684 O O . GLN A 1 90 ? 14.022 1.593 -3.301 1.00 73.81 90 GLN A O 1
ATOM 689 N N . PRO A 1 91 ? 14.505 3.308 -4.676 1.00 80.62 91 PRO A N 1
ATOM 690 C CA . PRO A 1 91 ? 14.126 4.317 -3.685 1.00 80.62 91 PRO A CA 1
ATOM 691 C C . PRO A 1 91 ? 12.652 4.219 -3.272 1.00 80.62 91 PRO A C 1
ATOM 693 O O . PRO A 1 91 ? 12.313 4.420 -2.107 1.00 80.62 91 PRO A O 1
ATOM 696 N N . TRP A 1 92 ? 11.769 3.860 -4.209 1.00 78.75 92 TRP A N 1
ATOM 697 C CA . TRP A 1 92 ? 10.334 3.728 -3.955 1.00 78.75 92 TRP A CA 1
ATOM 698 C C . TRP A 1 92 ? 10.010 2.493 -3.119 1.00 78.75 92 TRP A C 1
ATOM 700 O O . TRP A 1 92 ? 9.152 2.572 -2.244 1.00 78.75 92 TRP A O 1
ATOM 710 N N . LEU A 1 93 ? 10.722 1.384 -3.338 1.00 81.06 93 LEU A N 1
ATOM 711 C CA . LEU A 1 93 ? 10.649 0.183 -2.500 1.00 81.06 93 LEU A CA 1
ATOM 712 C C . LEU A 1 93 ? 11.044 0.491 -1.052 1.00 81.06 93 LEU A C 1
ATOM 714 O O . LEU A 1 93 ? 10.260 0.248 -0.133 1.00 81.06 93 LEU A O 1
ATOM 718 N N . LEU A 1 94 ? 12.227 1.085 -0.862 1.00 82.94 94 LEU A N 1
ATOM 719 C CA . LEU A 1 94 ? 12.755 1.439 0.461 1.00 82.94 94 LEU A CA 1
ATOM 720 C C . LEU A 1 94 ? 11.855 2.433 1.203 1.00 82.94 94 LEU A C 1
ATOM 722 O O . LEU A 1 94 ? 11.760 2.379 2.426 1.00 82.94 94 LEU A O 1
ATOM 726 N N . PHE A 1 95 ? 11.167 3.311 0.472 1.00 84.88 95 PHE A N 1
ATOM 727 C CA . PHE A 1 95 ? 10.206 4.245 1.045 1.00 84.88 95 PHE A CA 1
ATOM 728 C C . PHE A 1 95 ? 8.849 3.597 1.362 1.00 84.88 95 PHE A C 1
ATOM 730 O O . PHE A 1 95 ? 8.303 3.794 2.445 1.00 84.88 95 PHE A O 1
ATOM 737 N N . ALA A 1 96 ? 8.275 2.830 0.434 1.00 84.88 96 ALA A N 1
ATOM 738 C CA . ALA A 1 96 ? 6.909 2.327 0.557 1.00 84.88 96 ALA A CA 1
ATOM 739 C C . ALA A 1 96 ? 6.776 1.207 1.598 1.00 84.88 96 ALA A C 1
ATOM 741 O O . ALA A 1 96 ? 5.787 1.175 2.329 1.00 84.88 96 ALA A O 1
ATOM 742 N N . ILE A 1 97 ? 7.761 0.308 1.697 1.00 85.38 97 ILE A N 1
ATOM 743 C CA . ILE A 1 97 ? 7.737 -0.830 2.632 1.00 85.38 97 ILE A CA 1
ATOM 744 C C . ILE A 1 97 ? 7.528 -0.395 4.094 1.00 85.38 97 ILE A C 1
ATOM 746 O O . ILE A 1 97 ? 6.562 -0.864 4.707 1.00 85.38 97 ILE A O 1
ATOM 750 N N . PRO A 1 98 ? 8.351 0.500 4.682 1.00 88.62 98 PRO A N 1
ATOM 751 C CA . PRO A 1 98 ? 8.165 0.908 6.073 1.00 88.62 98 PRO A CA 1
ATOM 752 C C . PRO A 1 98 ? 6.827 1.625 6.292 1.00 88.62 98 PRO A C 1
ATOM 754 O O . PRO A 1 98 ? 6.201 1.445 7.337 1.00 88.62 98 PRO A O 1
ATOM 757 N N . VAL A 1 99 ? 6.336 2.380 5.302 1.00 87.81 99 VAL A N 1
ATOM 758 C CA . VAL A 1 99 ? 5.038 3.064 5.395 1.00 87.81 99 VAL A CA 1
ATOM 759 C C . VAL A 1 99 ? 3.881 2.063 5.403 1.00 87.81 99 VAL A C 1
ATOM 761 O O . VAL A 1 99 ? 2.985 2.165 6.244 1.00 87.81 99 VAL A O 1
ATOM 764 N N . TRP A 1 100 ? 3.909 1.058 4.525 1.00 87.62 100 TRP A N 1
ATOM 765 C CA . TRP A 1 100 ? 2.903 -0.005 4.497 1.00 87.62 100 TRP A CA 1
ATOM 766 C C . TRP A 1 100 ? 2.885 -0.824 5.790 1.00 87.62 100 TRP A C 1
ATOM 768 O O . TRP A 1 100 ? 1.807 -1.119 6.312 1.00 87.62 100 TRP A O 1
ATOM 778 N N . LEU A 1 101 ? 4.058 -1.125 6.351 1.00 88.81 101 LEU A N 1
ATOM 779 C CA . LEU A 1 101 ? 4.177 -1.797 7.644 1.00 88.81 101 LEU A CA 1
ATOM 780 C C . LEU A 1 101 ? 3.614 -0.947 8.789 1.00 88.81 101 LEU A C 1
ATOM 782 O O . LEU A 1 101 ? 2.876 -1.476 9.618 1.00 88.81 101 LEU A O 1
ATOM 786 N N . ALA A 1 102 ? 3.889 0.360 8.810 1.00 89.00 102 ALA A N 1
ATOM 787 C CA . ALA A 1 102 ? 3.351 1.277 9.816 1.00 89.00 102 ALA A CA 1
ATOM 788 C C . ALA A 1 102 ? 1.816 1.398 9.748 1.00 89.00 102 ALA A C 1
ATOM 790 O O . ALA A 1 102 ? 1.138 1.465 10.774 1.00 89.00 102 ALA A O 1
ATOM 791 N N . ILE A 1 103 ? 1.240 1.396 8.542 1.00 87.00 103 ILE A N 1
ATOM 792 C CA . ILE A 1 103 ? -0.218 1.386 8.354 1.00 87.00 103 ILE A CA 1
ATOM 793 C C . ILE A 1 103 ? -0.807 0.057 8.842 1.00 87.00 103 ILE A C 1
ATOM 795 O O . ILE A 1 103 ? -1.810 0.054 9.558 1.00 87.00 103 ILE A O 1
ATOM 799 N N . ALA A 1 104 ? -0.183 -1.070 8.487 1.00 88.44 104 ALA A N 1
ATOM 800 C CA . ALA A 1 104 ? -0.628 -2.395 8.904 1.00 88.44 104 ALA A CA 1
ATOM 801 C C . ALA A 1 104 ? -0.573 -2.569 10.429 1.00 88.44 104 ALA A C 1
ATOM 803 O O . ALA A 1 104 ? -1.533 -3.062 11.025 1.00 88.44 104 ALA A O 1
ATOM 804 N N . SER A 1 105 ? 0.515 -2.135 11.072 1.00 87.31 105 SER A N 1
ATOM 805 C CA . SER A 1 105 ? 0.660 -2.193 12.527 1.00 87.31 105 SER A CA 1
ATOM 806 C C . SER A 1 105 ? -0.344 -1.276 13.222 1.00 87.31 105 SER A C 1
ATOM 808 O O . SER A 1 105 ? -1.035 -1.728 14.130 1.00 87.31 105 SER A O 1
ATOM 810 N N . GLY A 1 106 ? -0.531 -0.042 12.744 1.00 84.81 106 GLY A N 1
ATOM 811 C CA . GLY A 1 106 ? -1.500 0.900 13.312 1.00 84.81 106 GLY A CA 1
ATOM 812 C C . GLY A 1 106 ? -2.957 0.425 13.231 1.00 84.81 106 GLY A C 1
ATOM 813 O O . GLY A 1 106 ? -3.753 0.712 14.127 1.00 84.81 106 GLY A O 1
ATOM 814 N N . LEU A 1 107 ? -3.313 -0.330 12.186 1.00 84.19 107 LEU A N 1
ATOM 815 C CA . LEU A 1 107 ? -4.638 -0.942 12.060 1.00 84.19 107 LEU A CA 1
ATOM 816 C C . LEU A 1 107 ? -4.806 -2.187 12.9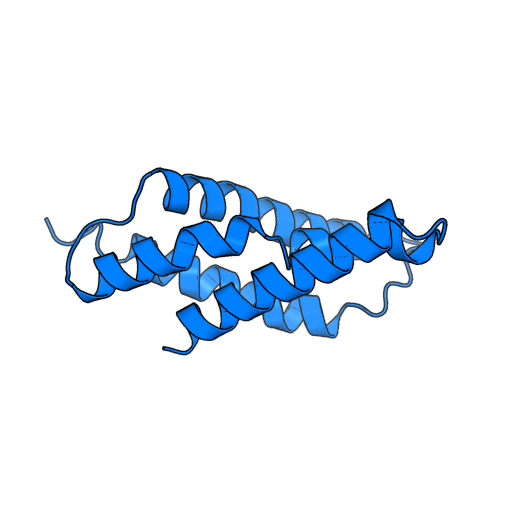48 1.00 84.19 107 LEU A C 1
ATOM 818 O O . LEU A 1 107 ? -5.915 -2.427 13.412 1.00 84.19 107 LEU A O 1
ATOM 822 N N . ARG A 1 108 ? -3.738 -2.954 13.217 1.00 81.31 108 ARG A N 1
ATOM 823 C CA . ARG A 1 108 ? -3.772 -4.149 14.089 1.00 81.31 108 ARG A CA 1
ATOM 824 C C . ARG A 1 108 ? -3.699 -3.821 15.585 1.00 81.31 108 ARG A C 1
ATOM 826 O O . ARG A 1 108 ? -4.318 -4.513 16.388 1.00 81.31 108 ARG A O 1
ATOM 833 N N . ALA A 1 109 ? -2.960 -2.775 15.957 1.00 73.50 109 ALA A N 1
ATOM 834 C CA . ALA A 1 109 ? -2.536 -2.478 17.329 1.00 73.50 109 ALA A CA 1
ATOM 835 C C . ALA A 1 109 ? -3.647 -2.127 18.330 1.00 73.50 109 ALA A C 1
ATOM 837 O O . ALA A 1 109 ? -3.355 -1.916 19.499 1.00 73.50 109 ALA A O 1
ATOM 838 N N . GLY A 1 110 ? -4.919 -2.087 17.947 1.00 60.09 110 GLY A N 1
ATOM 839 C CA . GLY A 1 110 ? -5.941 -2.199 18.992 1.00 60.09 110 GLY A CA 1
ATOM 840 C C . GLY A 1 110 ? -7.151 -2.975 18.575 1.00 60.09 110 GLY A C 1
ATOM 841 O O . GLY A 1 110 ? -8.265 -2.591 18.894 1.00 60.09 110 GLY A O 1
ATOM 842 N N . ASN A 1 111 ? -6.862 -4.110 17.951 1.00 57.34 111 ASN A N 1
ATOM 843 C CA . ASN A 1 111 ? -7.650 -5.312 18.151 1.00 57.34 111 ASN A CA 1
ATOM 844 C C . ASN A 1 111 ? -7.294 -6.002 19.495 1.00 57.34 111 ASN A C 1
ATOM 846 O O . ASN A 1 111 ? -7.804 -7.077 19.758 1.00 57.34 111 ASN A O 1
ATOM 850 N N . HIS A 1 112 ? -6.351 -5.464 20.292 1.00 53.78 112 HIS A N 1
ATOM 851 C CA . HIS A 1 112 ? -5.833 -6.066 21.542 1.00 53.78 112 HIS A CA 1
ATOM 852 C C . HIS A 1 112 ? -6.333 -5.359 22.819 1.00 53.78 112 HIS A C 1
ATOM 854 O O . HIS A 1 112 ? -5.809 -5.603 23.898 1.00 53.78 112 HIS A O 1
ATOM 860 N N . SER A 1 113 ? -7.302 -4.447 22.712 1.00 45.75 113 SER A N 1
ATOM 861 C CA . SER A 1 113 ? -7.871 -3.705 23.847 1.00 45.75 113 SER A CA 1
ATOM 862 C C . SER A 1 113 ? -9.269 -4.215 24.214 1.00 45.75 113 SER A C 1
ATOM 864 O O . SER A 1 113 ? -10.209 -3.426 24.295 1.00 45.75 113 SER A O 1
ATOM 866 N N . THR A 1 114 ? -9.394 -5.533 24.378 1.00 44.31 114 THR A N 1
ATOM 867 C CA . THR A 1 114 ? -10.552 -6.215 24.980 1.00 44.31 114 THR A CA 1
ATOM 868 C C . THR A 1 114 ? -10.125 -6.887 26.267 1.00 44.31 114 THR A C 1
ATOM 870 O O . THR A 1 114 ? -9.091 -7.593 26.196 1.00 44.31 114 THR A O 1
#